Protein AF-A0A5N3S031-F1 (afdb_monomer_lite)

Structure (mmCIF, N/CA/C/O backbone):
data_AF-A0A5N3S031-F1
#
_entry.id   AF-A0A5N3S031-F1
#
loop_
_atom_site.group_PDB
_atom_site.id
_atom_site.type_symbol
_atom_site.label_atom_id
_atom_site.label_alt_id
_atom_site.label_comp_id
_atom_site.label_asym_id
_atom_site.label_entity_id
_atom_site.label_seq_id
_atom_site.pdbx_PDB_ins_code
_atom_site.Cartn_x
_atom_site.Cartn_y
_atom_site.Cartn_z
_atom_site.occupancy
_atom_site.B_iso_or_equiv
_atom_site.auth_seq_id
_atom_site.auth_comp_id
_atom_site.auth_asym_id
_atom_site.auth_atom_id
_atom_site.pdbx_PDB_model_num
ATOM 1 N N . MET A 1 1 ? -2.032 -2.868 14.100 1.00 62.47 1 MET A N 1
ATOM 2 C CA . MET A 1 1 ? -2.705 -2.146 12.998 1.00 62.47 1 MET A CA 1
ATOM 3 C C . MET A 1 1 ? -3.791 -3.066 12.467 1.00 62.47 1 MET A C 1
ATOM 5 O O . MET A 1 1 ? -3.486 -4.222 12.211 1.00 62.47 1 MET A O 1
ATOM 9 N N . ASN A 1 2 ? -5.049 -2.629 12.439 1.00 79.81 2 ASN A N 1
ATOM 10 C CA . ASN A 1 2 ? -6.174 -3.500 12.082 1.00 79.81 2 ASN A CA 1
ATOM 11 C C . ASN A 1 2 ? -6.068 -3.926 10.601 1.00 79.81 2 ASN A C 1
ATOM 13 O O . ASN A 1 2 ? -5.659 -3.103 9.781 1.00 79.81 2 ASN A O 1
ATOM 17 N N . ILE A 1 3 ? -6.423 -5.166 10.239 1.00 80.38 3 ILE A N 1
ATOM 18 C CA . ILE A 1 3 ? -6.300 -5.680 8.851 1.00 80.38 3 ILE A CA 1
ATOM 19 C C . ILE A 1 3 ? -7.034 -4.774 7.845 1.00 80.38 3 ILE A C 1
ATOM 21 O O . ILE A 1 3 ? -6.569 -4.544 6.732 1.00 80.38 3 ILE A O 1
ATOM 25 N N . VAL A 1 4 ? -8.128 -4.156 8.296 1.00 81.06 4 VAL A N 1
ATOM 26 C CA . VAL A 1 4 ? -8.929 -3.177 7.553 1.00 81.06 4 VAL A CA 1
ATOM 27 C C . VAL A 1 4 ? -8.112 -1.947 7.137 1.00 81.06 4 VAL A C 1
ATOM 29 O O . VAL A 1 4 ? -8.251 -1.473 6.014 1.00 81.06 4 VAL A O 1
ATOM 32 N N . LEU A 1 5 ? -7.214 -1.452 7.998 1.00 80.69 5 LEU A N 1
ATOM 33 C CA . LEU A 1 5 ? -6.359 -0.297 7.692 1.00 80.69 5 LEU A CA 1
ATOM 34 C C . LEU A 1 5 ? -5.318 -0.636 6.625 1.00 80.69 5 LEU A C 1
ATOM 36 O O . LEU A 1 5 ? -5.013 0.198 5.775 1.00 80.69 5 LEU A O 1
ATOM 40 N N . VAL A 1 6 ? -4.795 -1.864 6.642 1.00 79.94 6 VAL A N 1
ATOM 41 C CA . VAL A 1 6 ? -3.854 -2.342 5.620 1.00 79.94 6 VAL A CA 1
ATOM 42 C C . VAL A 1 6 ? -4.552 -2.418 4.264 1.00 79.94 6 VAL A C 1
ATOM 44 O O . VAL A 1 6 ? -4.038 -1.884 3.286 1.00 79.94 6 VAL A O 1
ATOM 47 N N . ILE A 1 7 ? -5.757 -2.994 4.213 1.00 83.12 7 ILE A N 1
ATOM 48 C CA . ILE A 1 7 ? -6.555 -3.072 2.981 1.00 83.12 7 ILE A CA 1
ATOM 49 C C . ILE A 1 7 ? -6.884 -1.667 2.461 1.00 83.12 7 ILE A C 1
ATOM 51 O O . ILE A 1 7 ? -6.661 -1.389 1.285 1.00 83.12 7 ILE A O 1
ATOM 55 N N . ALA A 1 8 ? -7.337 -0.757 3.330 1.00 82.00 8 ALA A N 1
ATOM 56 C CA . ALA A 1 8 ? -7.623 0.629 2.957 1.00 82.00 8 ALA A CA 1
ATOM 57 C C . ALA A 1 8 ? -6.388 1.339 2.379 1.00 82.00 8 ALA A C 1
ATOM 59 O O . ALA A 1 8 ? -6.490 2.055 1.386 1.00 82.00 8 ALA A O 1
ATOM 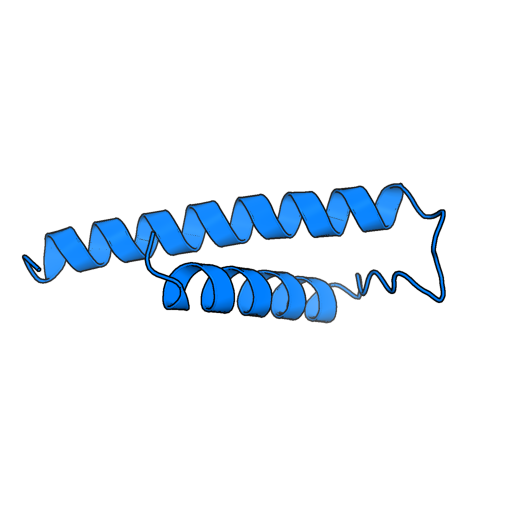60 N N . THR A 1 9 ? -5.214 1.086 2.959 1.00 83.75 9 THR A N 1
ATOM 61 C CA . THR A 1 9 ? -3.938 1.636 2.489 1.00 83.75 9 THR A CA 1
ATOM 62 C C . THR A 1 9 ? -3.577 1.117 1.096 1.00 83.75 9 THR A C 1
ATOM 64 O O . THR A 1 9 ? -3.231 1.908 0.222 1.00 83.75 9 THR A O 1
ATOM 67 N N . VAL A 1 10 ? -3.696 -0.196 0.860 1.00 82.81 10 VAL A N 1
ATOM 68 C CA . VAL A 1 10 ? -3.426 -0.811 -0.453 1.00 82.81 10 VAL A CA 1
ATOM 69 C C . VAL A 1 10 ? -4.382 -0.276 -1.520 1.00 82.81 10 VAL A C 1
ATOM 71 O O . VAL A 1 10 ? -3.945 0.066 -2.618 1.00 82.81 10 VAL A O 1
ATOM 74 N N . VAL A 1 11 ? -5.678 -0.182 -1.205 1.00 84.06 11 VAL A N 1
ATOM 75 C CA . VAL A 1 11 ? -6.697 0.326 -2.135 1.00 84.06 11 VAL A CA 1
ATOM 76 C C . VAL A 1 11 ? -6.435 1.789 -2.479 1.00 84.06 11 VAL A C 1
ATOM 78 O O . VAL A 1 11 ? -6.451 2.136 -3.657 1.00 84.06 11 VAL A O 1
ATOM 81 N N . LEU A 1 12 ? -6.131 2.634 -1.489 1.00 83.62 12 LEU A N 1
ATOM 82 C CA . LEU A 1 12 ? -5.803 4.044 -1.718 1.00 83.62 12 LEU A CA 1
ATOM 83 C C . LEU A 1 12 ? -4.539 4.213 -2.556 1.00 83.62 12 LEU A C 1
ATOM 85 O O . LEU A 1 12 ? -4.556 4.982 -3.513 1.00 83.62 12 LEU A O 1
ATOM 89 N N . ALA A 1 13 ? -3.472 3.475 -2.247 1.00 80.88 13 ALA A N 1
ATOM 90 C CA . ALA A 1 13 ? -2.245 3.514 -3.033 1.00 80.88 13 ALA A CA 1
ATOM 91 C C . ALA A 1 13 ? -2.528 3.134 -4.495 1.00 80.88 13 ALA A C 1
ATOM 93 O O . ALA A 1 13 ? -2.250 3.912 -5.402 1.00 80.88 13 ALA A O 1
ATOM 94 N N . LYS A 1 14 ? -3.194 2.002 -4.748 1.00 80.44 14 LYS A N 1
ATOM 95 C CA . LYS A 1 14 ? -3.522 1.587 -6.122 1.00 80.44 14 LYS A CA 1
ATOM 96 C C . LYS A 1 14 ? -4.461 2.559 -6.836 1.00 80.44 14 LYS A C 1
ATOM 98 O O . LYS A 1 14 ? -4.283 2.808 -8.027 1.00 80.44 14 LYS A O 1
ATOM 103 N N . PHE A 1 15 ? -5.435 3.121 -6.123 1.00 82.38 15 PHE A N 1
ATOM 104 C CA . PHE A 1 15 ? -6.353 4.112 -6.674 1.00 82.38 15 PHE A CA 1
ATOM 105 C C . PHE A 1 15 ? -5.597 5.361 -7.130 1.00 82.38 15 PHE A C 1
ATOM 107 O O . PHE A 1 15 ? -5.702 5.730 -8.299 1.00 82.38 15 PHE A O 1
ATOM 114 N N . ILE A 1 16 ? -4.774 5.947 -6.256 1.00 79.25 16 ILE A N 1
ATOM 115 C CA . ILE A 1 16 ? -3.943 7.115 -6.572 1.00 79.25 16 ILE A CA 1
ATOM 116 C C . ILE A 1 16 ? -3.007 6.785 -7.742 1.00 79.25 16 ILE A C 1
ATOM 118 O O . ILE A 1 16 ? -2.974 7.533 -8.714 1.00 79.25 16 ILE A O 1
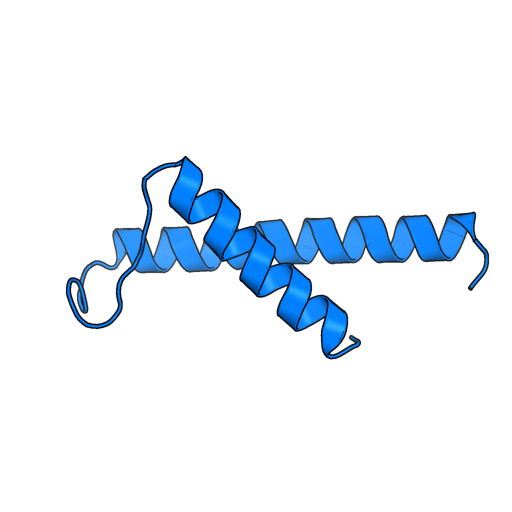ATOM 122 N N . GLY A 1 17 ? -2.326 5.636 -7.716 1.00 77.19 17 GLY A N 1
ATOM 123 C CA . GLY A 1 17 ? -1.426 5.214 -8.794 1.00 77.19 17 GLY A CA 1
ATOM 124 C C . GLY A 1 17 ? -2.129 5.162 -10.152 1.00 77.19 17 GLY A C 1
ATOM 125 O O . GLY A 1 17 ? -1.613 5.690 -11.137 1.00 77.19 17 GLY A O 1
ATOM 126 N N . SER A 1 18 ? -3.362 4.639 -10.188 1.00 76.88 18 SER A N 1
ATOM 127 C CA . SER A 1 18 ? -4.174 4.602 -11.412 1.00 76.88 18 SER A CA 1
ATOM 128 C C . SER A 1 18 ? -4.516 5.993 -11.960 1.00 76.88 18 SER A C 1
ATOM 130 O O . SER A 1 18 ? -4.486 6.180 -13.173 1.00 76.88 18 SER A O 1
ATOM 132 N N . GLN A 1 19 ? -4.788 6.977 -11.092 1.00 78.81 19 GLN A N 1
ATOM 133 C CA . GLN A 1 19 ? -5.146 8.339 -11.512 1.00 78.81 19 GLN A CA 1
ATOM 134 C C . GLN A 1 19 ? -3.963 9.079 -12.143 1.00 78.81 19 GLN A C 1
ATOM 136 O O . GLN A 1 19 ? -4.146 9.883 -13.051 1.00 78.81 19 GLN A O 1
ATOM 141 N N . PHE A 1 20 ? -2.743 8.784 -11.694 1.00 72.12 20 PHE A N 1
ATOM 142 C CA . PHE A 1 20 ? -1.519 9.364 -12.246 1.00 72.12 20 PHE A CA 1
ATOM 143 C C . PHE A 1 20 ? -0.964 8.588 -13.456 1.00 72.12 20 PHE A C 1
ATOM 145 O O . PHE A 1 20 ? 0.106 8.925 -13.958 1.00 72.12 20 PHE A O 1
ATOM 152 N N . GLY A 1 21 ? -1.663 7.548 -13.931 1.00 67.31 21 GLY A N 1
ATOM 153 C CA . GLY A 1 21 ? -1.196 6.696 -15.032 1.00 67.31 21 GLY A CA 1
ATOM 154 C C . GLY A 1 21 ? -0.036 5.767 -14.651 1.00 67.31 21 GLY A C 1
ATOM 155 O O . GLY A 1 21 ? 0.558 5.128 -15.516 1.00 67.31 21 GLY A O 1
ATOM 156 N N . PHE A 1 22 ? 0.281 5.660 -13.358 1.00 65.06 22 PHE A N 1
ATOM 157 C CA . PHE A 1 22 ? 1.298 4.764 -12.821 1.00 65.06 22 PHE A CA 1
ATOM 158 C C . PHE A 1 22 ? 0.627 3.472 -12.349 1.00 65.06 22 PHE A C 1
ATOM 160 O O . PHE A 1 22 ? 0.307 3.302 -11.175 1.00 65.06 22 PHE A O 1
ATOM 167 N N . SER A 1 23 ? 0.391 2.545 -13.278 1.00 61.97 23 SER A N 1
ATOM 168 C CA . SER A 1 23 ? -0.042 1.188 -12.939 1.00 61.97 23 SER A CA 1
ATOM 169 C C . SER A 1 23 ? 1.153 0.252 -13.052 1.00 61.97 23 SER A C 1
ATOM 171 O O . SER A 1 23 ? 1.490 -0.203 -14.141 1.00 61.97 23 SER A O 1
ATOM 173 N N . TYR A 1 24 ? 1.831 -0.012 -11.933 1.00 58.19 24 TYR A N 1
ATOM 174 C CA . TYR A 1 24 ? 2.857 -1.048 -11.921 1.00 58.19 24 TYR A CA 1
ATOM 175 C C . TYR A 1 24 ? 2.184 -2.416 -12.040 1.00 58.19 24 TYR A C 1
ATOM 177 O O . TYR A 1 24 ? 1.447 -2.850 -11.149 1.00 58.19 24 TYR A O 1
ATOM 185 N N . GLN A 1 25 ? 2.434 -3.098 -13.152 1.00 65.12 25 GLN A N 1
ATOM 186 C CA . GLN A 1 25 ? 1.981 -4.459 -13.376 1.00 65.12 25 GLN A CA 1
ATOM 187 C C . GLN A 1 25 ? 3.187 -5.399 -13.294 1.00 65.12 25 GLN A C 1
ATOM 189 O O . GLN A 1 25 ? 4.037 -5.429 -14.180 1.00 65.12 25 GLN A O 1
ATOM 194 N N . LEU A 1 26 ? 3.234 -6.193 -12.221 1.00 59.75 26 LEU A N 1
ATOM 195 C CA . LEU A 1 26 ? 4.319 -7.139 -11.914 1.00 59.75 26 LEU A CA 1
ATOM 196 C C . LEU A 1 26 ? 4.651 -8.118 -13.053 1.00 59.75 26 LEU A C 1
ATOM 198 O O . LEU A 1 26 ? 5.776 -8.598 -13.121 1.00 59.75 26 LEU A O 1
ATOM 202 N N . PHE A 1 27 ? 3.684 -8.427 -13.921 1.00 62.44 27 PHE A N 1
ATOM 203 C CA . PHE A 1 27 ? 3.838 -9.420 -14.989 1.00 62.44 27 PHE A CA 1
ATOM 204 C C . PHE A 1 27 ? 4.173 -8.823 -16.358 1.00 62.44 27 PHE A C 1
ATOM 206 O O . PHE A 1 27 ? 4.752 -9.515 -17.189 1.00 62.44 27 PHE A O 1
ATOM 213 N N . SER A 1 28 ? 3.828 -7.562 -16.598 1.00 63.97 28 SER A N 1
ATOM 214 C CA . SER A 1 28 ? 4.069 -6.867 -17.870 1.00 63.97 28 SER A CA 1
ATOM 215 C C . SER A 1 28 ? 5.339 -6.025 -17.832 1.00 63.97 28 SER A C 1
ATOM 217 O O . SER A 1 28 ? 6.014 -5.939 -18.850 1.00 63.97 28 SER A O 1
ATOM 219 N N . ASP A 1 29 ? 5.719 -5.497 -16.663 1.00 61.75 29 ASP A N 1
ATOM 220 C CA . ASP A 1 29 ? 6.933 -4.691 -16.474 1.00 61.75 29 ASP A CA 1
ATOM 221 C C . ASP A 1 29 ? 7.801 -5.174 -15.288 1.00 61.75 29 ASP A C 1
ATOM 223 O O . ASP A 1 29 ? 8.159 -4.381 -14.412 1.00 61.75 29 ASP A O 1
ATOM 227 N N . PRO A 1 30 ? 8.197 -6.463 -15.237 1.00 58.72 30 PRO A N 1
ATOM 228 C CA . PRO A 1 30 ? 8.839 -7.078 -14.066 1.00 58.72 30 PRO A CA 1
ATOM 229 C C . PRO A 1 30 ? 10.181 -6.446 -13.654 1.00 58.72 30 PRO A C 1
ATOM 231 O O . PRO A 1 30 ? 10.614 -6.608 -12.515 1.00 58.72 30 PRO A O 1
ATOM 234 N N . PHE A 1 31 ? 10.844 -5.716 -14.558 1.00 65.50 31 PHE A N 1
ATOM 235 C CA . PHE A 1 31 ? 12.144 -5.073 -14.317 1.00 65.50 31 PHE A CA 1
ATOM 236 C C . PHE A 1 31 ? 12.077 -3.546 -14.251 1.00 65.50 31 PHE A C 1
ATOM 238 O O . PHE A 1 31 ? 13.112 -2.879 -14.178 1.00 65.50 31 PHE A O 1
ATOM 245 N N . SER A 1 32 ? 10.879 -2.961 -14.264 1.00 70.50 32 SER A N 1
ATOM 246 C CA . SER A 1 32 ? 10.746 -1.510 -14.229 1.00 70.50 32 SER A CA 1
ATOM 247 C C . SER A 1 32 ? 10.852 -0.990 -12.795 1.00 70.50 32 SER A C 1
ATOM 249 O O . SER A 1 32 ? 9.870 -0.650 -12.133 1.00 70.50 32 SER A O 1
ATOM 251 N N . PHE A 1 33 ? 12.096 -0.917 -12.315 1.00 70.94 33 PHE A N 1
ATOM 252 C CA . PHE A 1 33 ? 12.473 -0.443 -10.979 1.00 70.94 33 PHE A CA 1
ATOM 253 C C . PHE A 1 33 ? 11.876 0.935 -10.652 1.00 70.94 33 PHE A C 1
ATOM 255 O O . PHE A 1 33 ? 11.492 1.204 -9.517 1.00 70.94 33 PHE A O 1
ATOM 262 N N . LYS A 1 34 ? 11.716 1.785 -11.675 1.00 76.44 34 LYS A N 1
ATOM 263 C CA . LYS A 1 34 ? 11.048 3.086 -11.572 1.00 76.44 34 LYS A CA 1
ATOM 264 C C . LYS A 1 34 ? 9.606 2.949 -11.075 1.00 76.44 34 LYS A C 1
ATOM 266 O O . LYS A 1 34 ? 9.227 3.635 -10.132 1.00 76.44 34 LYS A O 1
ATOM 271 N N . TYR A 1 35 ? 8.812 2.066 -11.678 1.00 75.19 35 TYR A N 1
ATOM 272 C CA . TYR A 1 35 ? 7.416 1.870 -11.284 1.00 75.19 35 TYR A CA 1
ATOM 273 C C . TYR A 1 35 ? 7.293 1.146 -9.942 1.00 75.19 35 TYR A C 1
ATOM 275 O O . TYR A 1 35 ? 6.417 1.496 -9.158 1.00 75.19 35 TYR A O 1
ATOM 283 N N . ALA A 1 36 ? 8.210 0.227 -9.629 1.00 75.38 36 ALA A N 1
ATOM 284 C CA . ALA A 1 36 ? 8.261 -0.424 -8.321 1.00 75.38 36 ALA A CA 1
ATOM 285 C C . ALA A 1 36 ? 8.543 0.573 -7.179 1.00 75.38 36 ALA A C 1
ATOM 287 O O . ALA A 1 36 ? 7.882 0.528 -6.143 1.00 75.38 36 ALA A O 1
ATOM 288 N N . ILE A 1 37 ? 9.480 1.512 -7.371 1.00 80.62 37 ILE A N 1
ATOM 289 C CA . ILE A 1 37 ? 9.739 2.580 -6.392 1.00 80.62 37 ILE A CA 1
ATOM 290 C C . ILE A 1 37 ? 8.522 3.490 -6.247 1.00 80.62 37 ILE A C 1
ATOM 292 O O . ILE A 1 37 ? 8.174 3.849 -5.123 1.00 80.62 37 ILE A O 1
ATOM 296 N N . ILE A 1 38 ? 7.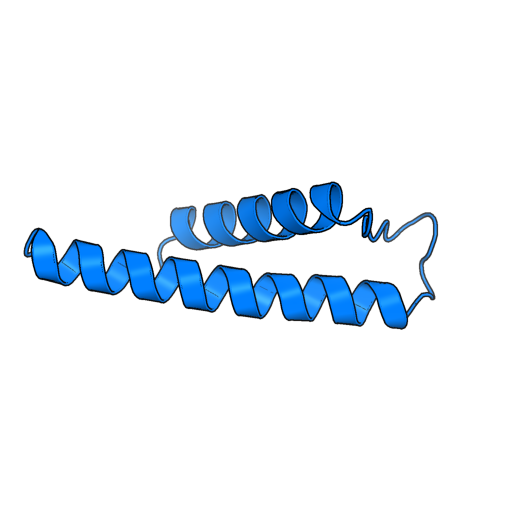881 3.872 -7.355 1.00 82.50 38 ILE A N 1
ATOM 297 C CA . ILE A 1 38 ? 6.690 4.731 -7.325 1.00 82.50 38 ILE A CA 1
ATOM 298 C C . ILE A 1 38 ? 5.559 4.042 -6.555 1.00 82.50 38 ILE A C 1
ATOM 300 O O . ILE A 1 38 ? 4.985 4.660 -5.668 1.00 82.50 38 ILE A O 1
ATOM 304 N N . ASP A 1 39 ? 5.289 2.761 -6.815 1.00 78.25 39 ASP A N 1
ATOM 305 C CA . ASP A 1 39 ? 4.246 1.996 -6.117 1.00 78.25 39 ASP A CA 1
ATOM 306 C C . ASP A 1 39 ? 4.557 1.848 -4.614 1.00 78.25 39 ASP A C 1
ATOM 308 O O . ASP A 1 39 ? 3.697 2.088 -3.765 1.00 78.25 39 ASP A O 1
ATOM 312 N N . LEU A 1 40 ? 5.818 1.562 -4.257 1.00 82.06 40 LEU A N 1
ATOM 313 C CA . LEU A 1 40 ? 6.260 1.480 -2.861 1.00 82.06 40 LEU A CA 1
ATOM 314 C C . LEU A 1 40 ? 6.149 2.828 -2.134 1.00 82.06 40 LEU A C 1
ATOM 316 O O . LEU A 1 40 ? 5.683 2.891 -0.996 1.00 82.06 40 LEU A O 1
ATOM 320 N N . SER A 1 41 ? 6.571 3.916 -2.776 1.00 84.62 41 SER A N 1
ATOM 321 C CA . SER A 1 41 ? 6.487 5.257 -2.190 1.00 84.62 41 SER A CA 1
ATOM 322 C C . SER A 1 41 ? 5.036 5.709 -2.030 1.00 84.62 41 SER A C 1
ATOM 324 O O . SER A 1 41 ? 4.685 6.244 -0.978 1.00 84.62 41 SER A O 1
ATOM 326 N N . LEU A 1 42 ? 4.161 5.390 -2.985 1.00 84.81 42 LEU A N 1
ATOM 327 C CA . LEU A 1 42 ? 2.721 5.611 -2.856 1.00 84.81 42 LEU A CA 1
ATOM 328 C C . LEU A 1 42 ? 2.118 4.827 -1.689 1.00 84.81 42 LEU A C 1
ATOM 330 O O . LEU A 1 42 ? 1.301 5.367 -0.946 1.00 84.81 42 LEU A O 1
ATOM 334 N N . PHE A 1 43 ? 2.538 3.576 -1.497 1.00 83.12 43 PHE A N 1
ATOM 335 C CA . PHE A 1 43 ? 2.092 2.750 -0.378 1.00 83.12 43 PHE A CA 1
ATOM 336 C C . PHE A 1 43 ? 2.492 3.349 0.978 1.00 83.12 43 PHE A C 1
ATOM 338 O O . PHE A 1 43 ? 1.668 3.417 1.891 1.00 83.12 43 PHE A O 1
ATOM 345 N N . ILE A 1 44 ? 3.724 3.850 1.104 1.00 85.94 44 ILE A N 1
ATOM 346 C CA . ILE A 1 44 ? 4.204 4.521 2.323 1.00 85.94 44 ILE A CA 1
ATOM 347 C C . ILE A 1 44 ? 3.412 5.813 2.583 1.00 85.94 44 ILE A C 1
ATOM 349 O O . ILE A 1 44 ? 2.963 6.053 3.709 1.00 85.94 44 ILE A O 1
ATOM 353 N N . VAL A 1 45 ? 3.189 6.637 1.554 1.00 87.81 45 VAL A N 1
ATOM 354 C CA . VAL A 1 45 ? 2.422 7.890 1.675 1.00 87.81 45 VAL A CA 1
ATOM 355 C C . VAL A 1 45 ? 0.963 7.611 2.043 1.00 87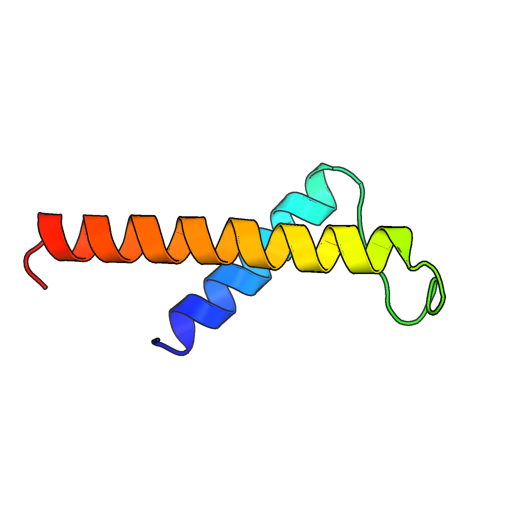.81 45 VAL A C 1
ATOM 357 O O . VAL A 1 45 ? 0.435 8.206 2.980 1.00 87.81 45 VAL A O 1
ATOM 360 N N . ALA A 1 46 ? 0.317 6.653 1.380 1.00 86.25 46 ALA A N 1
ATOM 361 C CA . ALA A 1 46 ? -1.042 6.249 1.719 1.00 86.25 46 ALA A CA 1
ATOM 362 C C . ALA A 1 46 ? -1.118 5.702 3.154 1.00 86.25 46 ALA A C 1
ATOM 364 O O . ALA A 1 46 ? -2.027 6.061 3.899 1.00 86.25 46 ALA A O 1
ATOM 365 N N . GLY A 1 47 ? -0.143 4.893 3.579 1.00 84.38 47 GLY A N 1
ATOM 366 C CA . GLY A 1 47 ? -0.119 4.302 4.918 1.00 84.38 47 GLY A CA 1
ATOM 367 C C . GLY A 1 47 ? 0.060 5.342 6.018 1.00 84.38 47 GLY A C 1
ATOM 368 O O . GLY A 1 47 ? -0.624 5.293 7.041 1.00 84.38 47 GLY A O 1
ATOM 369 N N . THR A 1 48 ? 0.932 6.325 5.793 1.00 86.56 48 THR A N 1
ATOM 370 C CA . THR A 1 48 ? 1.115 7.454 6.717 1.00 86.56 48 THR A CA 1
ATOM 371 C C . THR A 1 48 ? -0.132 8.329 6.798 1.00 86.56 48 THR A C 1
ATOM 373 O O . THR A 1 48 ? -0.556 8.648 7.908 1.00 86.56 48 THR A O 1
ATOM 376 N N . MET A 1 49 ? -0.782 8.640 5.671 1.00 86.50 49 MET A N 1
ATOM 377 C CA . MET A 1 49 ? -2.054 9.371 5.661 1.00 86.50 49 MET A CA 1
ATOM 378 C C . MET A 1 49 ? -3.158 8.607 6.394 1.00 86.50 49 MET A C 1
ATOM 380 O O . MET A 1 49 ? -3.788 9.160 7.292 1.00 86.50 49 MET A O 1
ATOM 384 N N . VAL A 1 50 ? -3.373 7.331 6.070 1.00 86.44 50 VAL A N 1
ATOM 385 C CA . VAL A 1 50 ? -4.399 6.494 6.710 1.00 86.44 50 VAL A CA 1
ATOM 386 C C . VAL A 1 50 ? -4.150 6.380 8.212 1.00 86.44 50 VAL A C 1
ATOM 388 O O . VAL A 1 50 ? -5.083 6.530 8.997 1.00 86.44 50 VAL A O 1
ATOM 391 N N . SER A 1 51 ? -2.900 6.178 8.632 1.00 85.50 51 SER A N 1
ATOM 392 C CA . SER A 1 51 ? -2.528 6.130 10.049 1.00 85.50 51 SER A CA 1
ATOM 393 C C . SER A 1 51 ? -2.756 7.475 10.748 1.00 85.50 51 SER A C 1
ATOM 395 O O . SER A 1 51 ? -3.297 7.518 11.853 1.00 85.50 51 SER A O 1
ATOM 397 N N . PHE A 1 52 ? -2.418 8.589 10.091 1.00 87.69 52 PHE A N 1
ATOM 398 C CA . PHE A 1 52 ? -2.669 9.932 10.607 1.00 87.69 52 PHE A CA 1
ATOM 399 C C . PHE A 1 52 ? -4.165 10.200 10.792 1.00 87.69 52 PHE A C 1
ATOM 401 O O . PHE A 1 52 ? -4.581 10.595 11.881 1.00 87.69 52 PHE A O 1
ATOM 408 N N . PHE A 1 53 ? -4.985 9.927 9.773 1.00 86.50 53 PHE A N 1
ATOM 409 C CA . PHE A 1 53 ? -6.437 10.086 9.850 1.00 86.50 53 PHE A CA 1
ATOM 410 C C . PHE A 1 53 ? -7.061 9.154 10.881 1.00 86.50 53 PHE A C 1
ATOM 412 O O . PHE A 1 53 ? -7.925 9.589 11.634 1.00 86.50 53 PHE A O 1
ATOM 419 N N . TYR A 1 54 ? -6.598 7.907 10.970 1.00 84.81 54 TYR A N 1
ATOM 420 C CA . TYR A 1 54 ? -7.056 6.967 11.986 1.00 84.81 54 TYR A CA 1
ATOM 421 C C . TYR A 1 54 ? -6.754 7.475 13.397 1.00 84.81 54 TYR A C 1
ATOM 423 O O . TYR A 1 54 ? -7.644 7.492 14.240 1.00 84.81 54 TYR A O 1
ATOM 431 N N . ASN A 1 55 ? -5.534 7.951 13.655 1.00 86.56 55 ASN A N 1
ATOM 432 C CA . ASN A 1 55 ? -5.156 8.481 14.964 1.00 86.56 55 ASN A CA 1
ATOM 433 C C . ASN A 1 55 ? -5.893 9.786 15.296 1.00 86.56 55 ASN A C 1
ATOM 435 O O . ASN A 1 55 ? -6.303 9.979 16.439 1.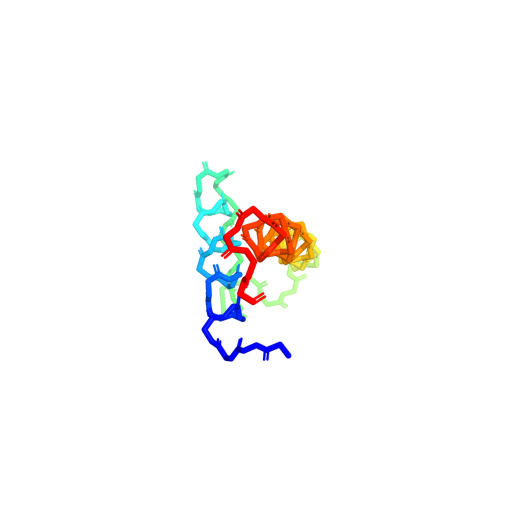00 86.56 55 ASN A O 1
ATOM 439 N N . GLN A 1 56 ? -6.110 10.662 14.311 1.00 85.81 56 GLN A N 1
ATOM 440 C CA . GLN A 1 56 ? -6.921 11.869 14.486 1.00 85.81 56 GLN A CA 1
ATOM 441 C C . GLN A 1 56 ? -8.388 11.542 14.760 1.00 85.81 56 GLN A C 1
ATOM 443 O O . GLN A 1 56 ? -8.967 12.116 15.677 1.00 85.81 56 GLN A O 1
ATOM 448 N N . ALA A 1 57 ? -8.980 10.607 14.014 1.00 84.44 57 ALA A N 1
ATOM 449 C CA . ALA A 1 57 ? -10.343 10.139 14.239 1.00 84.44 57 ALA A CA 1
ATOM 450 C C . ALA A 1 57 ? -10.466 9.485 15.618 1.00 84.44 57 ALA A C 1
ATOM 452 O O . ALA A 1 57 ? -11.366 9.825 16.376 1.00 84.44 57 ALA A O 1
ATOM 453 N N . LYS A 1 58 ? -9.510 8.635 15.997 1.00 84.25 58 LYS A N 1
ATOM 454 C CA . LYS A 1 58 ? -9.433 8.036 17.329 1.00 84.25 58 LYS A CA 1
ATOM 455 C C . LYS A 1 58 ? -9.426 9.105 18.429 1.00 84.25 58 LYS A C 1
ATOM 457 O O . LYS A 1 58 ? -10.189 9.013 19.383 1.00 84.25 58 LYS A O 1
ATOM 462 N N . ARG A 1 59 ? -8.629 10.165 18.252 1.00 84.88 59 ARG A N 1
ATOM 463 C CA . ARG A 1 59 ? -8.547 11.296 19.190 1.00 84.88 59 ARG A CA 1
ATOM 464 C C . ARG A 1 59 ? -9.822 12.144 19.233 1.00 84.88 59 ARG A C 1
ATOM 466 O O . ARG A 1 59 ? -10.181 12.624 20.299 1.00 84.88 59 ARG A O 1
ATOM 473 N N . LEU A 1 60 ? -10.485 12.343 18.094 1.00 85.75 60 LEU A N 1
ATOM 474 C CA . LEU A 1 60 ? -11.725 13.121 17.976 1.00 85.75 60 LEU A CA 1
ATOM 475 C C . LEU A 1 60 ? -12.940 12.380 18.535 1.00 85.75 60 LEU A C 1
ATOM 477 O O . LEU A 1 60 ? -13.775 12.987 19.195 1.00 85.75 60 L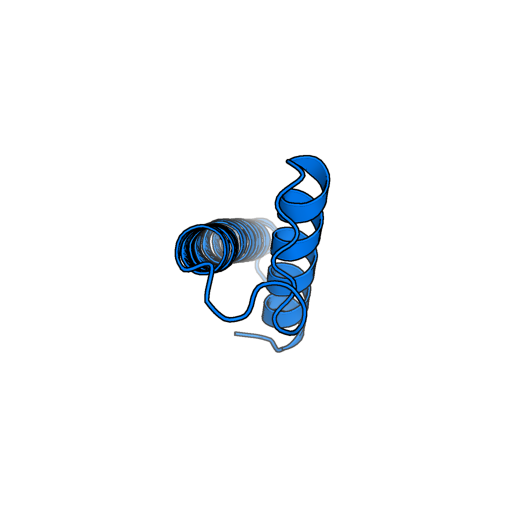EU A O 1
ATOM 481 N N . PHE A 1 61 ? -13.034 11.080 18.270 1.00 81.38 61 PHE A N 1
ATOM 482 C CA . PHE A 1 61 ? -14.156 10.246 18.692 1.00 81.38 61 PHE A CA 1
ATOM 483 C C . PHE A 1 61 ? -13.915 9.550 20.042 1.00 81.38 61 PHE A C 1
ATOM 485 O O . PHE A 1 61 ? -14.817 8.882 20.536 1.00 81.38 61 PHE A O 1
ATOM 492 N N . ASN A 1 62 ? -12.734 9.729 20.650 1.00 68.38 62 ASN A N 1
ATOM 493 C CA . ASN A 1 62 ? -12.319 9.127 21.925 1.00 68.38 62 ASN A CA 1
ATOM 494 C C . ASN A 1 62 ? -12.540 7.598 21.983 1.00 68.38 62 ASN A C 1
ATOM 496 O O . ASN A 1 62 ? -12.991 7.063 22.997 1.00 68.38 62 ASN A O 1
ATOM 500 N N . ILE A 1 63 ? -12.264 6.924 20.860 1.00 57.47 63 ILE A N 1
ATOM 501 C CA . ILE A 1 63 ? -12.312 5.456 20.686 1.00 57.47 63 ILE A CA 1
ATOM 502 C C . ILE A 1 63 ? -10.916 4.871 20.957 1.00 57.47 63 ILE A C 1
ATOM 504 O O . ILE A 1 63 ? -9.929 5.634 20.885 1.00 57.47 63 ILE A O 1
#

Foldseek 3Di:
DDVVLLVQLLVQLCVVCVVVVLDDDCVPCVPPVVSVVSSVVSSVVSSVVSVVVVVVVCVVVVD

Organism: NCBI:txid212667

Sequence (63 aa):
MNIVLVIATVVLAKFIGSQFGFSYQLFSDPFSFKYAIIDLSLFIVAGTMVSFFYNQAKRLFNI

pLDDT: mean 77.67, std 8.95, range [57.47, 87.81]

Radius of gyration: 13.95 Å; chains: 1; bounding box: 27×22×40 Å

Secondary structure (DSSP, 8-state):
--HHHHHHHHHHHHHHHHHTT----TTTSTT-HHHHHHHHHHHHHHHHHHHHHHHHHHHHHT-